Protein AF-A0A4Y2F1G8-F1 (afdb_monomer_lite)

Foldseek 3Di:
DVAQDPVRDHDQPPWDWDQDPDDPDPVDRTDTHGQQHPPDDLVCCCVRPVVQPQGDDDFDWDPDDPPPDPDDTDTPDRSVVSVVSVVVVVPD

Radius of gyration: 17.03 Å; chains: 1; bounding box: 49×27×37 Å

pLDDT: mean 73.82, std 12.11, range [39.75, 93.25]

Secondary structure (DSSP, 8-state):
--S--TTSSPPS--PEEE--SS-SSTTS--EEE-TT-TTS-GGGHHHH-TT----S-SS-EEPPPTT-TT-PPEES--HHHHHHHHHHHT--

Sequence (92 aa):
MVFVNSDGEPPFERDIRVYPLNPETPQQPFININILSSNLDPMAYPILFPYGEPGWQPNWRCESYQGAQGNQSRVNLTMLQYKSALTETTSI

Organism: Araneus ventricosus (NCBI:txid182803)

Structure (mmCIF, N/CA/C/O backbone):
data_AF-A0A4Y2F1G8-F1
#
_entry.id   AF-A0A4Y2F1G8-F1
#
loop_
_atom_site.group_PDB
_atom_site.id
_atom_site.type_symbol
_atom_site.label_atom_id
_atom_site.label_alt_id
_atom_site.label_comp_id
_atom_site.label_asym_id
_atom_site.label_entity_id
_atom_site.label_seq_id
_atom_site.pdbx_PDB_ins_code
_atom_site.Cartn_x
_atom_site.Cartn_y
_atom_site.Cartn_z
_atom_site.occupancy
_atom_site.B_iso_or_equiv
_atom_site.auth_seq_id
_atom_site.auth_comp_id
_atom_site.auth_asym_id
_atom_site.auth_atom_id
_atom_site.pdbx_PDB_model_num
ATOM 1 N N . MET A 1 1 ? -6.445 -12.452 -6.671 1.00 67.12 1 MET A N 1
ATOM 2 C CA . MET A 1 1 ? -6.669 -11.091 -6.144 1.00 67.12 1 MET A CA 1
ATOM 3 C C . MET A 1 1 ? -7.282 -11.201 -4.750 1.00 67.12 1 MET A C 1
ATOM 5 O O . MET A 1 1 ? -8.222 -11.970 -4.613 1.00 67.12 1 MET A O 1
ATOM 9 N N . VAL A 1 2 ? -6.753 -10.504 -3.733 1.00 71.94 2 VAL A N 1
ATOM 10 C CA . VAL A 1 2 ? -7.286 -10.556 -2.345 1.00 71.94 2 VAL A CA 1
ATOM 11 C C . VAL A 1 2 ? -8.458 -9.587 -2.146 1.00 71.94 2 VAL A C 1
ATOM 13 O O . VAL A 1 2 ? -9.420 -9.920 -1.463 1.00 71.94 2 VAL A O 1
ATOM 16 N N . PHE A 1 3 ? -8.410 -8.418 -2.788 1.00 73.88 3 PHE A N 1
ATOM 17 C CA . PHE A 1 3 ? -9.476 -7.417 -2.757 1.00 73.88 3 PHE A CA 1
ATOM 18 C C . PHE A 1 3 ? -10.126 -7.326 -4.135 1.00 73.88 3 PHE A C 1
ATOM 20 O O . PHE A 1 3 ? -9.472 -6.902 -5.079 1.00 73.88 3 PHE A O 1
ATOM 27 N N . VAL A 1 4 ? -11.386 -7.729 -4.265 1.00 78.56 4 VAL A N 1
ATOM 28 C CA . VAL A 1 4 ? -12.136 -7.672 -5.530 1.00 78.56 4 VAL A CA 1
ATOM 29 C C . VAL A 1 4 ? -13.465 -6.963 -5.315 1.00 78.56 4 VAL A C 1
ATOM 31 O O . VAL A 1 4 ? -14.122 -7.178 -4.297 1.00 78.56 4 VAL A O 1
ATOM 34 N N . ASN A 1 5 ? -13.847 -6.107 -6.257 1.00 81.25 5 ASN A N 1
ATOM 35 C CA . ASN A 1 5 ? -15.189 -5.544 -6.334 1.00 81.25 5 ASN A CA 1
ATOM 36 C C . ASN A 1 5 ? -16.145 -6.521 -7.058 1.00 81.25 5 ASN A C 1
ATOM 38 O O . ASN A 1 5 ? -15.758 -7.635 -7.418 1.00 81.25 5 ASN A O 1
ATOM 42 N N . SER A 1 6 ? -17.398 -6.112 -7.272 1.00 85.69 6 SER A N 1
ATOM 43 C CA . SER A 1 6 ? -18.407 -6.911 -7.990 1.00 85.69 6 SER A CA 1
ATOM 44 C C . SER A 1 6 ? -17.993 -7.308 -9.409 1.00 85.69 6 SER A C 1
ATOM 46 O O . SER A 1 6 ? -18.447 -8.334 -9.905 1.00 85.69 6 SER A O 1
ATOM 48 N N . ASP A 1 7 ? -17.117 -6.521 -10.029 1.00 85.56 7 ASP A N 1
ATOM 49 C CA . ASP A 1 7 ? -16.654 -6.695 -11.405 1.00 85.56 7 ASP A CA 1
ATOM 50 C C . ASP A 1 7 ? -15.357 -7.524 -11.479 1.00 85.56 7 ASP A C 1
ATOM 52 O O . ASP A 1 7 ? -14.825 -7.773 -12.558 1.00 85.56 7 ASP A O 1
ATOM 56 N N . GLY A 1 8 ? -14.837 -7.978 -10.331 1.00 81.06 8 GLY A N 1
ATOM 57 C CA . GLY A 1 8 ? -13.572 -8.708 -10.231 1.00 81.06 8 GLY A CA 1
ATOM 58 C C . GLY A 1 8 ? -12.330 -7.813 -10.254 1.00 81.06 8 GLY A C 1
ATOM 59 O O . GLY A 1 8 ? -11.206 -8.322 -10.203 1.00 81.06 8 GLY A O 1
ATOM 60 N N . GLU A 1 9 ? -12.509 -6.493 -10.289 1.00 81.00 9 GLU A N 1
ATOM 61 C CA . GLU A 1 9 ? -11.416 -5.532 -10.280 1.00 81.00 9 GLU A CA 1
ATOM 62 C C . GLU A 1 9 ? -10.933 -5.214 -8.856 1.00 81.00 9 GLU A C 1
ATOM 64 O O . GLU A 1 9 ? -11.713 -5.207 -7.896 1.00 81.00 9 GLU A O 1
ATOM 69 N N . PRO A 1 10 ? -9.639 -4.903 -8.696 1.00 75.56 10 PRO A N 1
ATOM 70 C CA . PRO A 1 10 ? -9.104 -4.348 -7.462 1.00 75.56 10 PRO A CA 1
ATOM 71 C C . PRO A 1 10 ? -9.816 -3.032 -7.064 1.00 75.56 10 PRO A C 1
ATOM 73 O O . PRO A 1 10 ? -9.711 -2.055 -7.805 1.00 75.56 10 PRO A O 1
ATOM 76 N N . PRO A 1 11 ? -10.459 -2.916 -5.883 1.00 79.19 11 PRO A N 1
ATOM 77 C CA . PRO A 1 11 ? -11.122 -1.672 -5.461 1.00 79.19 11 PRO A CA 1
ATOM 78 C C . PRO A 1 11 ? -10.097 -0.552 -5.265 1.00 79.19 11 PRO A C 1
ATOM 80 O O . PRO A 1 11 ? -9.066 -0.821 -4.675 1.00 79.19 11 PRO A O 1
ATOM 83 N N . PHE A 1 12 ? -10.323 0.682 -5.723 1.00 74.81 12 PHE A N 1
ATOM 84 C CA . PHE A 1 12 ? -9.281 1.730 -5.700 1.00 74.81 12 PHE A CA 1
ATOM 85 C C . PHE A 1 12 ? -8.793 2.107 -4.285 1.00 74.81 12 PHE A C 1
ATOM 87 O O . PHE A 1 12 ? -7.593 2.259 -4.063 1.00 74.81 12 PHE A O 1
ATOM 94 N N . GLU A 1 13 ? -9.698 2.204 -3.309 1.00 79.00 13 GLU A N 1
ATOM 95 C CA . GLU A 1 13 ? -9.363 2.521 -1.916 1.00 79.00 13 GLU A CA 1
ATOM 96 C C . GLU A 1 13 ? -8.823 1.283 -1.181 1.00 79.00 13 GLU A C 1
ATOM 98 O O . GLU A 1 13 ? -9.572 0.514 -0.580 1.00 79.00 13 GLU A O 1
ATOM 103 N N . ARG A 1 14 ? -7.501 1.084 -1.235 1.00 82.69 14 ARG A N 1
ATOM 104 C CA . ARG A 1 14 ? -6.783 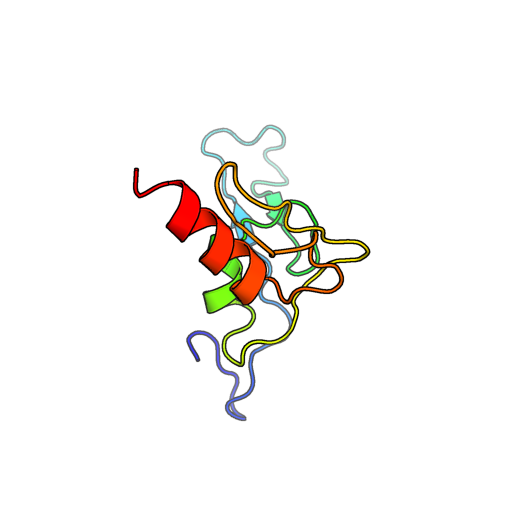0.004 -0.518 1.00 82.69 14 ARG A CA 1
ATOM 105 C C . ARG A 1 14 ? -5.780 0.544 0.498 1.00 82.69 14 ARG A C 1
ATOM 107 O O . ARG A 1 14 ? -4.768 -0.096 0.776 1.00 82.69 14 ARG A O 1
ATOM 114 N N . ASP A 1 15 ? -6.046 1.738 1.014 1.00 86.81 15 ASP A N 1
ATOM 115 C CA . ASP A 1 15 ? -5.197 2.387 2.008 1.00 86.81 15 ASP A CA 1
ATOM 116 C C . ASP A 1 15 ? -5.069 1.522 3.270 1.00 86.81 15 ASP A C 1
ATOM 118 O O . ASP A 1 15 ? -6.014 0.856 3.704 1.00 86.81 15 ASP A O 1
ATOM 122 N N . ILE A 1 16 ? -3.886 1.546 3.880 1.00 87.06 16 ILE A N 1
ATOM 123 C CA . ILE A 1 16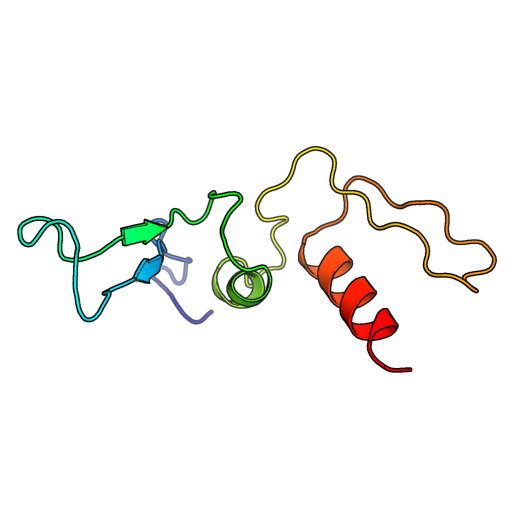 ? -3.605 0.795 5.101 1.00 87.06 16 ILE A CA 1
ATOM 124 C C . ILE A 1 16 ? -3.916 1.692 6.295 1.00 87.06 16 ILE A C 1
ATOM 126 O O . ILE A 1 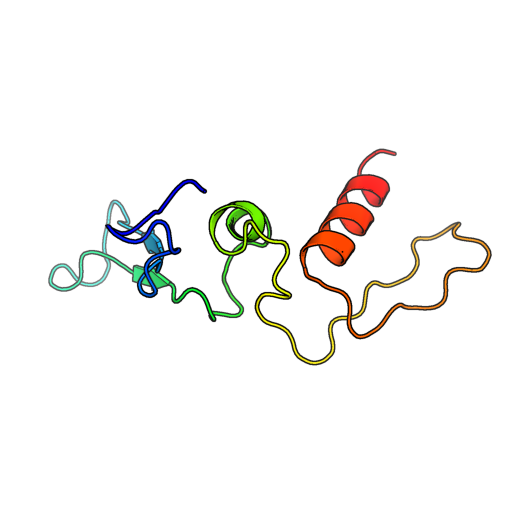16 ? -3.311 2.752 6.464 1.00 87.06 16 ILE A O 1
ATOM 130 N N . ARG A 1 17 ? -4.835 1.251 7.157 1.00 89.88 17 ARG A N 1
ATOM 131 C CA . ARG A 1 17 ? -5.128 1.925 8.427 1.00 89.88 17 ARG A CA 1
ATOM 132 C C . ARG A 1 17 ? -4.371 1.261 9.566 1.00 89.88 17 ARG A C 1
ATOM 134 O O . ARG A 1 17 ? -4.567 0.080 9.840 1.00 89.88 17 ARG A O 1
ATOM 141 N N . VAL A 1 18 ? -3.538 2.036 10.248 1.00 89.88 18 VAL A N 1
ATOM 142 C CA . VAL A 1 18 ? -2.810 1.596 11.442 1.00 89.88 18 VAL A CA 1
ATOM 143 C C . VAL A 1 18 ? -3.530 2.133 12.668 1.00 89.88 18 VAL A C 1
ATOM 145 O O . VAL A 1 18 ? -3.688 3.343 12.799 1.00 89.88 18 VAL A O 1
ATOM 148 N N . TYR A 1 19 ? -3.944 1.240 13.564 1.00 93.25 19 TYR A N 1
ATOM 149 C CA . TYR A 1 19 ? -4.597 1.582 14.827 1.00 93.25 19 TYR A CA 1
ATOM 150 C C . TYR A 1 19 ? -3.586 1.426 15.973 1.00 93.25 19 TYR A C 1
ATOM 152 O O . TYR A 1 19 ? -3.395 0.309 16.462 1.00 93.25 19 TYR A O 1
ATOM 160 N N . PRO A 1 20 ? -2.875 2.495 16.374 1.00 91.50 20 PRO A N 1
ATOM 161 C CA . PRO A 1 20 ? -1.957 2.428 17.503 1.00 91.50 20 PRO A CA 1
ATOM 162 C C . PRO A 1 20 ? -2.725 2.178 18.805 1.00 91.50 20 PRO A C 1
ATOM 164 O O . PRO A 1 20 ? -3.819 2.700 19.004 1.00 91.50 20 PRO A O 1
ATOM 167 N N . LEU A 1 21 ? -2.120 1.415 19.719 1.00 92.12 21 LEU A N 1
ATOM 168 C CA . LEU A 1 21 ? -2.718 1.119 21.025 1.00 92.12 21 LEU A CA 1
ATOM 169 C C . LEU A 1 21 ? -2.951 2.396 21.855 1.00 92.12 21 LEU A C 1
ATOM 171 O O . LEU A 1 21 ? -3.961 2.510 22.540 1.00 92.12 21 LEU A O 1
ATOM 175 N N . ASN A 1 22 ? -2.030 3.359 21.751 1.00 91.44 22 ASN A N 1
ATOM 176 C CA . ASN A 1 22 ? -2.092 4.660 22.413 1.00 91.44 22 ASN A CA 1
ATOM 177 C C . ASN A 1 22 ? -2.053 5.769 21.347 1.00 91.44 22 ASN A C 1
ATOM 179 O O . ASN A 1 22 ? -0.965 6.245 21.016 1.00 91.44 22 ASN A O 1
ATOM 183 N N . PRO A 1 23 ? -3.196 6.149 20.751 1.00 91.00 23 PRO A N 1
ATOM 184 C CA . PRO A 1 23 ? -3.229 7.206 19.748 1.00 91.00 23 PRO A CA 1
ATOM 185 C C . PRO A 1 23 ? -2.917 8.563 20.387 1.00 91.00 23 PRO A C 1
ATOM 187 O O . PRO A 1 23 ? -3.494 8.916 21.413 1.00 91.00 23 PRO A O 1
ATOM 190 N N . GLU A 1 24 ? -2.046 9.349 19.751 1.00 88.12 24 GLU A N 1
ATOM 191 C CA . GLU A 1 24 ? -1.728 10.710 20.214 1.00 88.12 24 GLU A CA 1
ATOM 192 C C . GLU A 1 24 ? -2.959 11.620 20.203 1.00 88.12 24 GLU A C 1
ATOM 194 O O . GLU A 1 24 ? -3.133 12.464 21.078 1.00 88.12 24 GLU A O 1
ATOM 199 N N . THR A 1 25 ? -3.838 11.425 19.217 1.00 89.31 25 THR A N 1
ATOM 200 C CA . THR A 1 25 ? -5.087 12.172 19.078 1.00 89.31 25 THR A CA 1
ATOM 201 C C . THR A 1 25 ? -6.270 11.214 19.225 1.00 89.31 25 THR A C 1
ATOM 203 O O . THR A 1 25 ? -6.577 10.486 18.284 1.00 89.31 25 THR A O 1
ATOM 206 N N . PRO A 1 26 ? -7.001 11.216 20.357 1.00 84.12 26 PRO A N 1
ATOM 207 C CA . PRO A 1 26 ? -8.122 10.294 20.582 1.00 84.12 26 PRO A CA 1
ATOM 208 C C . PRO A 1 26 ? -9.251 10.406 19.545 1.00 84.12 26 PRO A C 1
ATOM 210 O O . PRO A 1 26 ? -9.979 9.449 19.306 1.00 84.12 26 PRO A O 1
ATOM 213 N N . GLN A 1 27 ? -9.395 11.579 18.920 1.00 89.31 27 GLN A N 1
ATOM 214 C CA . GLN A 1 27 ? -10.390 11.854 17.874 1.00 89.31 27 GLN A CA 1
ATOM 215 C C . GLN A 1 27 ? -9.993 11.265 16.511 1.00 89.31 27 GLN A C 1
ATOM 217 O O . GLN A 1 27 ? -10.852 11.074 15.653 1.00 89.31 27 GLN A O 1
ATOM 222 N N . GLN A 1 28 ? -8.710 10.953 16.318 1.00 88.50 28 GLN A N 1
ATOM 223 C CA . GLN A 1 28 ? -8.184 10.308 15.124 1.00 88.50 28 GLN A CA 1
ATOM 224 C C . GLN A 1 28 ? -7.437 9.037 15.545 1.00 88.50 28 GLN A C 1
ATOM 226 O O . GLN A 1 28 ? -6.212 9.031 15.661 1.00 88.50 28 GLN A O 1
ATOM 231 N N . PRO A 1 29 ? -8.171 7.938 15.797 1.00 91.56 29 PRO A N 1
ATOM 232 C CA . PRO A 1 29 ? -7.609 6.740 16.412 1.00 91.56 29 PRO A CA 1
ATOM 233 C C . PRO A 1 29 ? -6.745 5.916 15.450 1.00 91.56 29 PRO A C 1
ATOM 235 O O . PRO A 1 29 ? -6.298 4.831 15.813 1.00 91.56 29 PRO A O 1
ATOM 238 N N . PHE A 1 30 ? -6.545 6.384 14.215 1.00 92.00 30 PHE A N 1
ATOM 239 C CA . PHE A 1 30 ? -5.779 5.673 13.205 1.00 92.00 30 PHE A CA 1
ATOM 240 C C . PHE A 1 30 ? -4.949 6.605 12.332 1.00 92.00 30 PHE A C 1
ATOM 242 O O . PHE A 1 3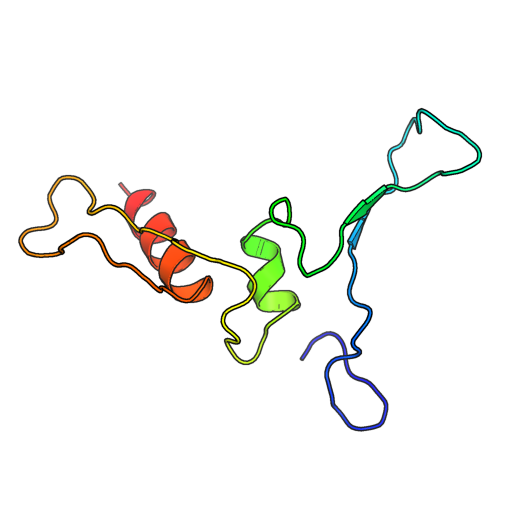0 ? -5.304 7.756 12.080 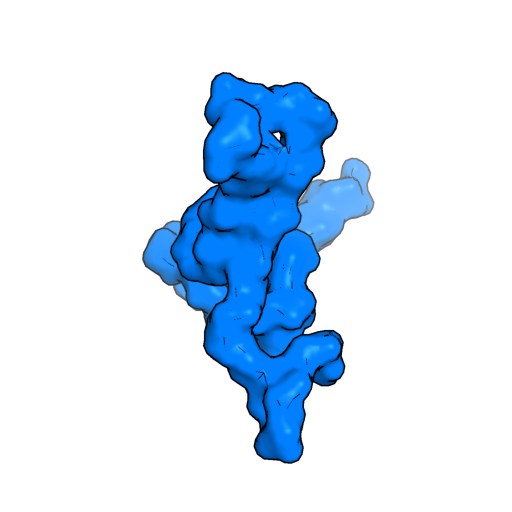1.00 92.00 30 PHE A O 1
ATOM 249 N N . ILE A 1 31 ? -3.870 6.039 11.805 1.00 90.69 31 ILE A N 1
ATOM 250 C CA . ILE A 1 31 ? -3.032 6.635 10.771 1.00 90.69 31 ILE A CA 1
ATOM 251 C C . ILE A 1 31 ? -3.444 6.005 9.442 1.00 90.69 31 ILE A C 1
ATOM 253 O O . ILE A 1 31 ? -3.489 4.779 9.329 1.00 90.69 31 ILE A O 1
ATOM 257 N N . ASN A 1 32 ? -3.760 6.829 8.443 1.00 90.31 32 ASN A N 1
ATOM 258 C CA . ASN A 1 32 ? -4.073 6.363 7.093 1.00 90.31 32 ASN A CA 1
ATOM 259 C C . ASN A 1 32 ? -2.826 6.445 6.211 1.00 90.31 32 ASN A C 1
ATOM 261 O O . ASN A 1 32 ? -2.310 7.536 5.969 1.00 90.31 32 ASN A O 1
ATOM 265 N N . ILE A 1 33 ? -2.352 5.303 5.722 1.00 88.06 33 ILE A N 1
ATOM 266 C CA . ILE A 1 33 ? -1.231 5.217 4.789 1.00 88.06 33 ILE A CA 1
ATOM 267 C C . ILE A 1 33 ? -1.807 4.980 3.399 1.00 88.06 33 ILE A C 1
ATOM 269 O O . ILE A 1 33 ? -2.353 3.912 3.116 1.00 88.06 33 ILE A O 1
ATOM 273 N N . ASN A 1 34 ? -1.675 5.984 2.534 1.00 85.81 34 ASN A N 1
ATOM 274 C CA . ASN A 1 34 ? -2.153 5.885 1.164 1.00 85.81 34 ASN A CA 1
ATOM 275 C C . ASN A 1 34 ? -1.362 4.842 0.359 1.00 85.81 34 ASN A C 1
ATOM 277 O O . ASN A 1 34 ? -0.149 4.728 0.540 1.00 85.81 34 ASN A O 1
ATOM 281 N N . ILE A 1 35 ? -2.016 4.136 -0.568 1.00 81.19 35 ILE A N 1
ATOM 282 C CA . ILE A 1 35 ? -1.350 3.145 -1.439 1.00 81.19 35 ILE A CA 1
ATOM 283 C C . ILE A 1 35 ? -0.215 3.718 -2.303 1.00 81.19 35 ILE A C 1
ATOM 285 O O . ILE A 1 35 ? 0.647 2.974 -2.763 1.00 81.19 35 ILE A O 1
ATOM 289 N N . LEU A 1 36 ? -0.212 5.036 -2.524 1.00 79.44 36 LEU A N 1
ATOM 290 C CA . LEU A 1 36 ? 0.816 5.770 -3.264 1.00 79.44 36 LEU A CA 1
ATOM 291 C C . LEU A 1 36 ? 1.866 6.412 -2.345 1.00 79.44 36 LEU A C 1
ATOM 293 O O . LEU A 1 36 ? 2.717 7.169 -2.808 1.00 79.44 36 LEU A O 1
ATOM 297 N N . SER A 1 37 ? 1.797 6.158 -1.038 1.00 80.62 37 SER A N 1
ATOM 298 C CA . SER A 1 37 ? 2.753 6.692 -0.074 1.00 80.62 37 SER A CA 1
ATOM 299 C C . SER A 1 37 ? 4.135 6.076 -0.282 1.00 80.62 37 SER A C 1
ATOM 301 O O . SER A 1 37 ? 4.284 4.855 -0.330 1.00 80.62 37 SER A O 1
ATOM 303 N N . SER A 1 38 ? 5.176 6.911 -0.289 1.00 74.62 38 SER A N 1
ATOM 304 C CA . SER A 1 38 ? 6.574 6.454 -0.270 1.00 74.62 38 SER A CA 1
ATOM 305 C C . SER A 1 38 ? 6.936 5.678 1.002 1.00 74.62 38 SER A C 1
ATOM 307 O O . SER A 1 38 ? 7.946 4.985 1.030 1.00 74.62 38 SER A O 1
ATOM 309 N N . ASN A 1 39 ? 6.122 5.802 2.055 1.00 77.56 39 ASN A N 1
ATOM 310 C CA . ASN A 1 39 ? 6.320 5.125 3.338 1.00 77.56 39 ASN A CA 1
ATOM 311 C C . ASN A 1 39 ? 5.678 3.730 3.382 1.00 77.56 39 ASN A C 1
ATOM 313 O O . ASN A 1 39 ? 5.666 3.096 4.435 1.00 77.56 39 ASN A O 1
ATOM 317 N N . LEU A 1 40 ? 5.087 3.269 2.276 1.00 78.69 40 LEU A N 1
ATOM 318 C CA . LEU A 1 40 ? 4.427 1.974 2.222 1.00 78.69 40 LEU A CA 1
ATOM 319 C C . LEU A 1 40 ? 5.464 0.849 2.135 1.00 78.69 40 LEU A C 1
ATOM 321 O O . LEU A 1 40 ? 6.367 0.894 1.297 1.00 78.69 40 LEU A O 1
ATOM 325 N N . ASP A 1 41 ? 5.331 -0.160 2.999 1.00 75.44 41 ASP A N 1
ATOM 326 C CA . ASP A 1 41 ? 6.264 -1.286 3.029 1.00 75.44 41 ASP A CA 1
ATOM 327 C C . ASP A 1 41 ? 6.239 -2.028 1.681 1.00 75.44 41 ASP A C 1
ATOM 329 O O . ASP A 1 41 ? 5.169 -2.458 1.243 1.00 75.44 41 ASP A O 1
ATOM 333 N N . PRO A 1 42 ? 7.391 -2.247 1.027 1.00 69.69 42 PRO A N 1
ATOM 334 C CA . PRO A 1 42 ? 7.477 -3.046 -0.189 1.00 69.69 42 PRO A CA 1
ATOM 335 C C . PRO A 1 42 ? 6.825 -4.442 -0.114 1.00 69.69 42 PRO A C 1
ATOM 337 O O . PRO A 1 42 ? 6.385 -4.966 -1.132 1.00 69.69 42 PRO A O 1
ATOM 340 N N . MET A 1 43 ? 6.731 -5.056 1.068 1.00 77.81 43 MET A N 1
ATOM 341 C CA . MET A 1 43 ? 6.052 -6.339 1.289 1.00 77.81 43 MET A CA 1
ATOM 342 C C . MET A 1 43 ? 4.526 -6.246 1.201 1.00 77.81 43 MET A C 1
ATOM 344 O O . MET A 1 43 ? 3.869 -7.265 1.001 1.00 77.81 43 MET A O 1
ATOM 348 N N . ALA A 1 44 ? 3.945 -5.050 1.302 1.00 79.12 44 ALA A N 1
ATOM 349 C CA . ALA A 1 44 ? 2.525 -4.840 1.044 1.00 79.12 44 ALA A CA 1
ATOM 350 C C . ALA A 1 44 ? 2.212 -4.752 -0.465 1.00 79.12 44 ALA A C 1
ATOM 352 O O . ALA A 1 44 ? 1.060 -4.912 -0.864 1.00 79.12 44 ALA A O 1
ATOM 353 N N . TYR A 1 45 ? 3.214 -4.572 -1.334 1.00 75.38 45 TYR A N 1
ATOM 354 C CA . TYR A 1 45 ? 2.997 -4.408 -2.778 1.00 75.38 45 TYR A CA 1
ATOM 355 C C . TYR A 1 45 ? 2.432 -5.646 -3.477 1.00 75.38 45 TYR A C 1
ATOM 357 O O . TYR A 1 45 ? 1.508 -5.462 -4.260 1.00 75.38 45 TYR A O 1
ATOM 365 N N . PRO A 1 46 ? 2.868 -6.892 -3.192 1.00 76.50 46 PRO A N 1
ATOM 366 C CA . PRO A 1 46 ? 2.229 -8.083 -3.761 1.00 76.50 46 PRO A CA 1
ATOM 367 C C . PRO A 1 46 ? 0.726 -8.171 -3.466 1.00 76.50 46 PRO A C 1
ATOM 369 O O . PRO A 1 46 ? -0.025 -8.781 -4.222 1.00 76.50 46 PRO A O 1
ATOM 372 N N . ILE A 1 47 ? 0.282 -7.559 -2.365 1.00 80.00 47 ILE A N 1
ATOM 373 C CA . ILE A 1 47 ? -1.126 -7.512 -1.969 1.00 80.00 47 ILE A CA 1
ATOM 374 C C . ILE A 1 47 ? -1.862 -6.378 -2.711 1.00 80.00 47 ILE A C 1
ATOM 376 O O . ILE A 1 47 ? -3.012 -6.557 -3.114 1.00 80.00 47 ILE A O 1
ATOM 380 N N . LEU A 1 48 ? -1.213 -5.222 -2.903 1.00 79.06 48 LEU A N 1
ATOM 381 C CA . LEU A 1 48 ? -1.813 -4.015 -3.496 1.00 79.06 48 LEU A CA 1
ATOM 382 C C . LEU A 1 48 ? -1.740 -3.940 -5.032 1.00 79.06 48 LEU A C 1
ATOM 384 O O . LEU A 1 48 ? -2.604 -3.298 -5.639 1.00 79.06 48 LEU A O 1
ATOM 388 N N . PHE A 1 49 ? -0.740 -4.592 -5.629 1.00 76.75 49 PHE A N 1
ATOM 389 C CA . PHE A 1 49 ? -0.413 -4.627 -7.062 1.00 76.75 49 PHE A CA 1
ATOM 390 C C . PHE A 1 49 ? -0.172 -6.076 -7.529 1.00 76.75 49 PHE A C 1
ATOM 392 O O . PHE A 1 49 ? 0.946 -6.475 -7.871 1.00 76.75 49 PHE A O 1
ATOM 399 N N . PRO A 1 50 ? -1.204 -6.928 -7.471 1.00 74.31 50 PRO A N 1
ATOM 400 C CA . PRO A 1 50 ? -1.042 -8.363 -7.676 1.00 74.31 50 PRO A CA 1
ATOM 401 C C . PRO A 1 50 ? -0.883 -8.762 -9.141 1.00 74.31 50 PRO A C 1
ATOM 403 O O . PRO A 1 50 ? -0.576 -9.923 -9.407 1.00 74.31 50 PRO A O 1
ATOM 406 N N . TYR A 1 51 ? -1.071 -7.838 -10.085 1.00 76.81 51 TYR A N 1
ATOM 407 C CA . TYR A 1 51 ? -0.796 -8.077 -11.500 1.00 76.81 51 TYR A CA 1
ATOM 408 C C . TYR A 1 51 ? 0.605 -7.594 -11.900 1.00 76.81 51 TYR A C 1
ATOM 410 O O . TYR A 1 51 ? 0.945 -7.586 -13.082 1.00 76.81 51 TYR A O 1
ATOM 418 N N . GLY A 1 52 ? 1.446 -7.241 -10.920 1.00 69.19 52 GLY A N 1
ATOM 419 C CA . GLY A 1 52 ? 2.817 -6.797 -11.155 1.00 69.19 52 GLY A CA 1
ATOM 420 C C . GLY A 1 52 ? 2.894 -5.356 -11.645 1.00 69.19 52 GLY A C 1
ATOM 421 O O . GLY A 1 52 ? 3.866 -4.976 -12.299 1.00 69.19 52 GLY A O 1
ATOM 422 N N . GLU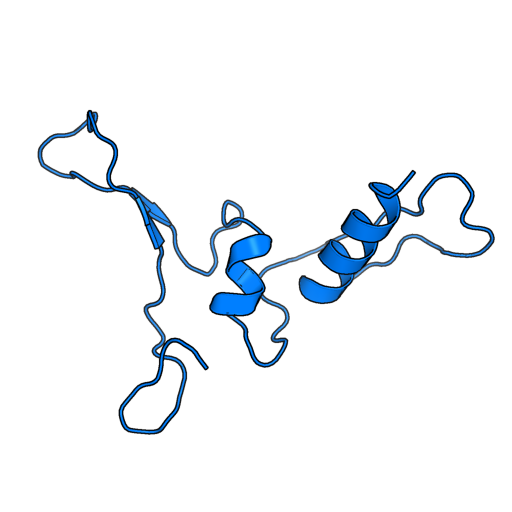 A 1 53 ? 1.874 -4.552 -11.348 1.00 75.06 53 GLU A N 1
ATOM 423 C CA . GLU A 1 53 ? 1.896 -3.131 -11.635 1.00 75.06 53 GLU A CA 1
ATOM 424 C C . GLU A 1 53 ? 3.109 -2.484 -10.941 1.00 75.06 53 GLU A C 1
ATOM 426 O O . GLU A 1 53 ? 3.483 -2.890 -9.836 1.00 75.06 53 GLU A O 1
ATOM 431 N N . PRO A 1 54 ? 3.740 -1.467 -11.552 1.00 65.56 54 PRO A N 1
ATOM 432 C CA . PRO A 1 54 ? 4.999 -0.908 -11.056 1.00 65.56 54 PRO A CA 1
ATOM 433 C C . PRO A 1 54 ? 4.959 -0.397 -9.606 1.00 65.56 54 PRO A C 1
ATOM 435 O O . PRO A 1 54 ? 6.014 -0.262 -8.985 1.00 65.56 54 PRO A O 1
ATOM 438 N N . GLY A 1 55 ? 3.766 -0.119 -9.065 1.00 67.38 55 GLY A N 1
ATOM 439 C CA . GLY A 1 55 ? 3.594 0.600 -7.809 1.00 67.38 55 GLY A CA 1
ATOM 440 C C . GLY A 1 55 ? 4.117 2.035 -7.927 1.00 67.38 55 GLY A C 1
ATOM 441 O O . GLY A 1 55 ? 4.157 2.603 -9.021 1.00 67.38 55 GLY A O 1
ATOM 442 N N . TRP A 1 56 ? 4.534 2.643 -6.816 1.00 60.38 56 TRP A N 1
ATOM 443 C CA . TRP A 1 56 ? 5.181 3.956 -6.843 1.00 60.38 56 TRP A CA 1
ATOM 444 C C . TRP A 1 56 ? 6.706 3.819 -6.973 1.00 60.38 56 TRP A C 1
ATOM 446 O O . TRP A 1 56 ? 7.305 3.187 -6.110 1.00 60.38 56 TRP A O 1
ATOM 456 N N . GLN A 1 57 ? 7.338 4.443 -7.987 1.00 59.41 57 GLN A N 1
ATOM 457 C CA . GLN A 1 57 ? 8.612 5.172 -7.805 1.00 59.41 57 GLN A CA 1
ATOM 458 C C . GLN A 1 57 ? 9.108 5.994 -9.017 1.00 59.41 57 GLN A C 1
ATOM 460 O O . GLN A 1 57 ? 9.196 5.475 -10.130 1.00 59.41 57 GLN A O 1
ATOM 465 N N . PRO A 1 58 ? 9.587 7.233 -8.778 1.00 56.66 58 PRO A N 1
ATOM 466 C CA . PRO A 1 58 ? 10.608 7.902 -9.582 1.00 56.66 58 PRO A CA 1
ATOM 467 C C . PRO A 1 58 ? 12.034 7.581 -9.082 1.00 56.66 58 PRO A C 1
ATOM 469 O O . PRO A 1 58 ? 12.312 7.658 -7.889 1.00 56.66 58 PRO A O 1
ATOM 472 N N . ASN A 1 59 ? 12.961 7.311 -10.013 1.00 63.53 59 ASN A N 1
ATOM 473 C CA . ASN A 1 59 ? 14.412 7.119 -9.805 1.00 63.53 59 ASN A CA 1
ATOM 474 C C . ASN A 1 59 ? 14.864 5.924 -8.944 1.00 63.53 59 ASN A C 1
ATOM 476 O O . ASN A 1 59 ? 15.993 5.944 -8.443 1.00 63.53 59 ASN A O 1
ATOM 480 N N . TRP A 1 60 ? 14.065 4.860 -8.812 1.00 72.31 60 TRP A N 1
ATOM 481 C CA . TRP A 1 60 ? 14.533 3.681 -8.083 1.00 72.31 60 TRP A CA 1
ATOM 482 C C . TRP A 1 60 ? 15.780 3.082 -8.727 1.00 72.31 60 TRP A C 1
ATOM 484 O O . TRP A 1 60 ? 15.762 2.676 -9.893 1.00 72.31 60 TRP A O 1
ATOM 494 N N . ARG A 1 61 ? 16.861 3.023 -7.951 1.00 68.06 61 ARG A N 1
ATOM 495 C CA . ARG A 1 61 ? 18.094 2.323 -8.290 1.00 68.06 61 ARG A CA 1
ATOM 496 C C . ARG A 1 61 ? 18.214 1.077 -7.430 1.00 68.06 61 ARG A C 1
ATOM 498 O O . ARG A 1 61 ? 18.198 1.169 -6.206 1.00 68.06 61 ARG A O 1
ATOM 505 N N . CYS A 1 62 ? 18.367 -0.075 -8.072 1.00 69.25 62 CYS A N 1
ATOM 506 C CA . CYS A 1 62 ? 18.984 -1.217 -7.412 1.00 69.25 62 CYS A CA 1
ATOM 507 C C . CYS A 1 62 ? 20.483 -1.127 -7.669 1.00 69.25 62 CYS A C 1
ATOM 509 O O . CYS A 1 62 ? 20.928 -1.213 -8.820 1.00 69.25 62 CYS A O 1
ATOM 511 N N . GLU A 1 63 ? 21.247 -0.902 -6.606 1.00 69.81 63 GLU A N 1
ATOM 512 C CA . GLU A 1 63 ? 22.699 -0.979 -6.678 1.00 69.81 63 GLU A CA 1
ATOM 513 C C . GLU A 1 63 ? 23.129 -2.428 -6.911 1.00 69.81 63 GLU A C 1
ATOM 515 O O . GLU A 1 63 ? 22.450 -3.381 -6.522 1.00 69.81 63 GLU A O 1
ATOM 520 N N . SER A 1 64 ? 24.252 -2.593 -7.602 1.00 66.19 64 SER A N 1
ATOM 521 C CA . SER A 1 64 ? 24.893 -3.892 -7.750 1.00 66.19 64 SER A CA 1
ATOM 522 C C . SER A 1 64 ? 25.427 -4.351 -6.396 1.00 66.19 64 SER A C 1
ATOM 524 O O . SER A 1 64 ? 26.115 -3.582 -5.723 1.00 66.19 64 SER A O 1
ATOM 526 N N . TYR A 1 65 ? 25.180 -5.600 -6.015 1.00 64.69 65 TYR A N 1
ATOM 527 C CA . TYR A 1 65 ? 25.797 -6.167 -4.819 1.00 64.69 65 TYR A CA 1
ATOM 528 C C . TYR A 1 65 ? 27.290 -6.452 -5.038 1.00 64.69 65 TYR A C 1
ATOM 530 O O . TYR A 1 65 ? 27.744 -6.675 -6.166 1.00 64.69 65 TYR A O 1
ATOM 538 N N . GLN A 1 66 ? 28.070 -6.444 -3.952 1.00 54.19 66 GLN A N 1
ATOM 539 C CA . GLN A 1 66 ? 29.499 -6.764 -4.003 1.00 54.19 66 GLN A CA 1
ATOM 540 C C . GLN A 1 66 ? 29.691 -8.202 -4.507 1.00 54.19 66 GLN A C 1
ATOM 542 O O . GLN A 1 66 ? 29.216 -9.150 -3.892 1.00 54.19 66 GLN A O 1
ATOM 547 N N . GLY A 1 67 ? 30.370 -8.355 -5.648 1.00 57.47 67 GLY A N 1
ATOM 548 C CA . GLY A 1 67 ? 30.597 -9.651 -6.301 1.00 57.47 67 GLY A CA 1
ATOM 549 C C . GLY A 1 67 ? 29.764 -9.893 -7.564 1.00 57.47 67 GLY A C 1
ATOM 550 O O . GLY A 1 67 ? 30.029 -10.855 -8.284 1.00 57.47 67 GLY A O 1
ATOM 551 N N . ALA A 1 68 ? 28.816 -9.011 -7.898 1.00 58.06 68 ALA A N 1
ATOM 552 C CA . ALA A 1 68 ? 28.090 -9.078 -9.162 1.00 58.06 68 ALA A CA 1
ATOM 553 C C . ALA A 1 68 ? 28.995 -8.654 -10.339 1.00 58.06 68 ALA A C 1
ATOM 555 O O . ALA A 1 68 ? 29.087 -7.475 -10.681 1.00 58.06 68 ALA A O 1
ATOM 556 N N . GLN A 1 69 ? 29.678 -9.604 -10.982 1.00 52.53 69 GLN A N 1
ATOM 557 C CA . GLN A 1 69 ? 30.392 -9.327 -12.231 1.00 52.53 69 GLN A CA 1
ATOM 558 C C . GLN A 1 69 ? 29.374 -9.013 -13.343 1.00 52.53 69 GLN A C 1
ATOM 560 O O . GLN A 1 69 ? 28.669 -9.897 -13.817 1.00 52.53 69 GLN A O 1
ATOM 565 N N . GLY A 1 70 ? 29.284 -7.743 -13.751 1.00 60.69 70 GLY A N 1
ATOM 566 C CA . GLY A 1 70 ? 28.546 -7.323 -14.951 1.00 60.69 70 GLY A CA 1
ATOM 567 C C . GLY A 1 70 ? 27.134 -6.756 -14.749 1.00 60.69 70 GLY A C 1
ATOM 568 O O . GLY A 1 70 ? 26.531 -6.323 -15.729 1.00 60.69 70 GLY A O 1
ATOM 569 N N . ASN A 1 71 ? 26.602 -6.679 -13.524 1.00 58.28 71 ASN A N 1
ATOM 570 C CA . ASN A 1 71 ? 25.339 -5.966 -13.288 1.00 58.28 71 ASN A CA 1
ATOM 571 C C . ASN A 1 71 ? 25.617 -4.473 -13.063 1.00 58.28 71 ASN A C 1
ATOM 573 O O . ASN A 1 71 ? 26.069 -4.074 -11.996 1.00 58.28 71 ASN A O 1
ATOM 577 N N . GLN A 1 72 ? 25.338 -3.643 -14.069 1.00 64.75 72 GLN A N 1
ATOM 578 C CA . GLN A 1 72 ? 25.243 -2.192 -13.881 1.00 64.75 72 GLN A CA 1
ATOM 579 C C . GLN A 1 72 ? 24.057 -1.862 -12.962 1.00 64.75 72 GLN A C 1
ATOM 581 O O . GLN A 1 72 ? 23.093 -2.631 -12.891 1.00 64.75 72 GLN A O 1
ATOM 586 N N . SER A 1 73 ? 24.116 -0.721 -12.266 1.00 69.75 73 SER A N 1
ATOM 587 C CA . SER A 1 73 ? 22.985 -0.234 -11.473 1.00 69.75 73 SER A CA 1
ATOM 588 C C . SER A 1 73 ? 21.743 -0.144 -12.359 1.00 69.75 73 SER A C 1
ATOM 590 O O . SER A 1 73 ? 21.754 0.468 -13.429 1.00 69.75 73 SER A O 1
ATOM 592 N N . ARG A 1 74 ? 20.666 -0.812 -11.940 1.00 71.81 74 ARG A N 1
ATOM 593 C CA . ARG A 1 74 ? 19.430 -0.853 -12.723 1.00 71.81 74 ARG A CA 1
ATOM 594 C C . ARG A 1 74 ? 18.519 0.274 -12.264 1.00 71.81 74 ARG A C 1
ATOM 596 O O . ARG A 1 74 ? 18.222 0.387 -11.075 1.00 71.81 74 ARG A O 1
ATOM 603 N N . VAL A 1 75 ? 18.101 1.094 -13.222 1.00 66.81 75 VAL A N 1
ATOM 604 C CA . VAL A 1 75 ? 17.120 2.176 -13.063 1.00 66.81 75 VAL A CA 1
ATOM 605 C C . VAL A 1 75 ? 15.771 1.742 -13.638 1.00 66.81 75 VAL A C 1
ATOM 607 O O . VAL A 1 75 ? 15.735 0.891 -14.525 1.00 66.81 75 VAL A O 1
ATOM 610 N N . ASN A 1 76 ? 14.675 2.342 -13.167 1.00 68.31 76 ASN A N 1
ATOM 611 C CA . ASN A 1 76 ? 13.302 2.067 -13.630 1.00 68.31 76 ASN A CA 1
ATOM 612 C C . ASN A 1 76 ? 12.826 0.627 -13.367 1.00 68.31 76 ASN A C 1
ATOM 614 O O . ASN A 1 76 ? 12.118 0.034 -14.180 1.00 68.31 76 ASN A O 1
ATOM 618 N N . LEU A 1 77 ? 13.232 0.048 -12.238 1.00 67.06 77 LEU A N 1
ATOM 619 C CA . LEU A 1 77 ? 12.755 -1.269 -11.828 1.00 67.06 77 LEU A CA 1
ATOM 620 C C . LEU A 1 77 ? 11.313 -1.198 -11.334 1.00 67.06 77 LEU A C 1
ATOM 622 O O . LEU A 1 77 ? 10.930 -0.258 -10.638 1.00 67.06 77 LEU A O 1
ATOM 626 N N . THR A 1 78 ? 10.545 -2.245 -11.628 1.00 69.38 78 THR A N 1
ATOM 627 C CA . THR A 1 78 ? 9.316 -2.508 -10.874 1.00 69.38 78 THR A CA 1
ATOM 628 C C . THR A 1 78 ? 9.672 -2.827 -9.424 1.00 69.38 78 THR A C 1
ATOM 630 O O . THR A 1 78 ? 10.746 -3.368 -9.131 1.00 69.38 78 THR A O 1
ATOM 633 N N . MET A 1 79 ? 8.756 -2.548 -8.500 1.00 68.62 79 MET A N 1
ATOM 634 C CA . MET A 1 79 ? 8.994 -2.844 -7.089 1.00 68.62 79 MET A CA 1
ATOM 635 C C . MET A 1 79 ? 9.252 -4.330 -6.813 1.00 68.62 79 MET A C 1
ATOM 637 O O . MET A 1 79 ? 10.097 -4.669 -5.982 1.00 68.62 79 MET A O 1
ATOM 641 N N . LEU A 1 80 ? 8.584 -5.215 -7.560 1.00 68.62 80 LEU A N 1
ATOM 642 C CA . LEU A 1 80 ? 8.800 -6.659 -7.486 1.00 68.62 80 LEU A CA 1
ATOM 643 C C . LEU A 1 80 ? 10.251 -7.029 -7.824 1.00 68.62 80 LEU A C 1
ATOM 645 O O . LEU A 1 80 ? 10.887 -7.780 -7.087 1.00 68.62 80 LEU A O 1
ATOM 649 N N . GLN A 1 81 ? 10.792 -6.457 -8.902 1.00 71.94 81 GLN A N 1
ATOM 650 C CA . GLN A 1 81 ? 12.180 -6.686 -9.307 1.00 71.94 81 GLN A CA 1
ATOM 651 C C . GLN A 1 81 ? 13.173 -6.156 -8.267 1.00 71.94 81 GLN A C 1
ATOM 653 O O . GLN A 1 81 ? 14.153 -6.834 -7.968 1.00 71.94 81 GLN A O 1
ATOM 658 N N . TYR A 1 82 ? 12.915 -4.980 -7.686 1.00 72.06 82 TYR A N 1
ATOM 659 C CA . TYR A 1 82 ? 13.771 -4.429 -6.634 1.00 72.06 82 TYR A CA 1
ATOM 660 C C . TYR A 1 82 ? 13.802 -5.321 -5.382 1.00 72.06 82 TYR A C 1
ATOM 662 O O . TYR A 1 82 ? 14.867 -5.598 -4.835 1.00 72.06 82 TYR A O 1
ATOM 670 N N . LYS A 1 83 ? 12.643 -5.814 -4.931 1.00 68.62 83 LYS A N 1
ATOM 671 C CA . LYS A 1 83 ? 12.569 -6.684 -3.748 1.00 68.62 83 LYS A CA 1
ATOM 672 C C . LYS A 1 83 ? 13.178 -8.062 -3.982 1.00 68.62 83 LYS A C 1
ATOM 674 O O . LYS A 1 83 ? 13.902 -8.522 -3.106 1.00 68.62 83 LYS A O 1
ATOM 679 N N . SER A 1 84 ? 12.953 -8.665 -5.152 1.00 69.50 84 SER A N 1
ATOM 680 C CA . SER A 1 84 ? 13.604 -9.924 -5.541 1.00 69.50 84 SER A CA 1
ATOM 681 C C . SER A 1 84 ? 15.128 -9.809 -5.460 1.00 69.50 84 SER A C 1
ATOM 683 O O . SER A 1 84 ? 15.784 -10.684 -4.900 1.00 69.50 84 SER A O 1
ATOM 685 N N . ALA A 1 85 ? 15.684 -8.694 -5.946 1.00 69.31 85 ALA A N 1
ATOM 686 C CA . ALA A 1 85 ? 17.119 -8.439 -5.882 1.00 69.31 85 ALA A CA 1
ATOM 687 C C . ALA A 1 85 ? 17.633 -8.285 -4.436 1.00 69.31 85 ALA A C 1
ATOM 689 O O . ALA A 1 85 ? 18.715 -8.770 -4.117 1.00 69.31 85 ALA A O 1
ATOM 690 N N . LEU A 1 86 ? 16.856 -7.663 -3.539 1.00 62.72 86 LEU A N 1
ATOM 691 C CA . LEU A 1 86 ? 17.234 -7.528 -2.126 1.00 62.72 86 LEU A CA 1
ATOM 692 C C . LEU A 1 86 ? 17.211 -8.857 -1.358 1.00 62.72 86 LEU A C 1
ATOM 694 O O . LEU A 1 86 ? 18.078 -9.102 -0.520 1.00 62.72 86 LEU A O 1
ATOM 698 N N . THR A 1 87 ? 16.234 -9.725 -1.615 1.00 58.38 87 THR A N 1
ATOM 699 C CA . THR A 1 87 ? 16.152 -11.027 -0.932 1.00 58.38 87 THR A CA 1
ATOM 700 C C . THR A 1 87 ? 17.295 -11.963 -1.323 1.00 58.38 87 THR A C 1
ATOM 702 O O . THR A 1 87 ? 17.769 -12.737 -0.490 1.00 58.38 87 THR A O 1
ATOM 705 N N . GLU A 1 88 ? 17.804 -11.843 -2.551 1.00 55.94 88 GLU A N 1
ATOM 706 C CA . GLU A 1 88 ? 19.005 -12.562 -2.992 1.00 55.94 88 GLU A CA 1
ATOM 707 C C . GLU A 1 88 ? 20.267 -12.074 -2.264 1.00 55.94 88 GLU A C 1
ATOM 709 O O . GLU A 1 88 ? 21.136 -12.880 -1.942 1.00 55.94 88 GLU A O 1
ATOM 714 N N . THR A 1 89 ? 20.350 -10.786 -1.905 1.00 51.94 89 THR A N 1
ATOM 715 C CA . THR A 1 89 ? 21.486 -10.251 -1.131 1.00 51.94 89 THR A CA 1
ATOM 716 C C . THR A 1 89 ? 21.511 -10.636 0.350 1.00 51.94 89 THR A C 1
ATOM 718 O O . THR A 1 89 ? 22.570 -10.556 0.961 1.00 51.94 89 THR A O 1
ATOM 721 N N . THR A 1 90 ? 20.389 -11.047 0.949 1.00 45.50 90 THR A N 1
ATOM 722 C CA . THR A 1 90 ? 20.322 -11.429 2.380 1.00 45.50 90 THR A CA 1
ATOM 723 C C . THR A 1 90 ? 20.524 -12.934 2.612 1.00 45.50 90 THR A C 1
ATOM 725 O O . THR A 1 90 ? 20.566 -13.379 3.753 1.00 45.50 90 THR A O 1
ATOM 728 N N . SER A 1 91 ? 20.682 -13.732 1.553 1.00 41.22 91 SER A N 1
ATOM 729 C CA . SER A 1 91 ? 20.856 -15.191 1.653 1.00 41.22 91 SER A CA 1
ATOM 730 C C . SER A 1 91 ? 22.326 -15.639 1.774 1.00 41.22 91 SER A C 1
ATOM 732 O O . SER A 1 91 ? 22.655 -16.746 1.346 1.00 41.22 91 SER A O 1
ATOM 734 N N . ILE A 1 92 ? 23.208 -14.800 2.334 1.00 39.75 92 ILE A N 1
ATOM 735 C CA . ILE A 1 92 ? 24.637 -15.103 2.558 1.00 39.75 92 ILE A CA 1
ATOM 736 C C . ILE A 1 92 ? 24.991 -14.990 4.037 1.00 39.75 92 ILE A C 1
ATOM 738 O O . ILE A 1 92 ? 24.596 -13.972 4.648 1.00 39.75 92 ILE A O 1
#